Protein AF-A0A8K1LRB0-F1 (afdb_monomer)

Secondary structure (DSSP, 8-state):
--------------EESS--BSSS--EESS--BSSS--BSSS--BSSS--BSSS--BSSS--BSSS--BSSS--BSSS--BSSS--BSSS--BSSS--BSSS--BSSS--BSSS--BSSS--BSSS--BSSS--B-S-----TTSPPPP---------------------------

Organism: NCBI:txid364589

Solvent-accessible surface area (backbone atoms only — not comparable to full-atom values): 9036 Å² total; per-residue (Å²): 136,81,83,83,75,80,71,81,68,86,62,73,42,75,34,92,32,73,42,68,30,92,28,37,24,33,17,57,17,40,26,36,19,58,16,40,29,38,19,59,17,43,28,38,22,60,17,42,28,38,21,61,16,43,28,37,21,60,17,44,28,36,23,60,17,44,28,38,22,60,18,44,28,36,23,60,18,44,27,40,22,59,18,44,28,37,23,59,18,44,29,38,24,60,19,45,27,38,24,60,18,45,27,38,24,60,18,43,29,39,24,61,20,44,28,39,2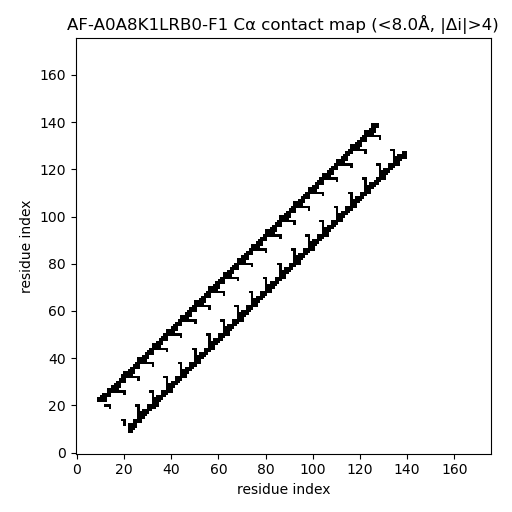5,63,19,45,28,40,27,63,18,46,39,56,64,75,44,66,61,56,69,74,39,73,61,76,78,72,90,74,77,73,76,76,77,78,76,78,80,83,73,90,76,84,86,82,86,88,86,90,87,84,90,78,89,86,85,88,89,85,82,137

Mean predicted aligned error: 12.84 Å

Structure (mmCIF, N/CA/C/O backbone):
data_AF-A0A8K1LRB0-F1
#
_entry.id   AF-A0A8K1LRB0-F1
#
loop_
_atom_site.group_PDB
_atom_site.id
_atom_site.type_symbol
_atom_site.label_atom_id
_atom_site.label_alt_id
_atom_site.label_comp_id
_atom_site.label_asym_id
_atom_site.label_entity_id
_atom_site.label_seq_id
_atom_site.pdbx_PDB_ins_code
_atom_site.Cartn_x
_atom_site.Cartn_y
_atom_site.Cartn_z
_atom_site.occupancy
_atom_site.B_iso_or_equiv
_atom_site.auth_seq_id
_atom_site.auth_comp_id
_atom_site.auth_asym_id
_atom_site.auth_atom_id
_atom_site.pdbx_PDB_model_num
ATOM 1 N N . MET A 1 1 ? 37.821 28.186 -16.000 1.00 42.53 1 MET A N 1
ATOM 2 C CA . MET A 1 1 ? 37.490 26.788 -15.677 1.00 42.53 1 MET A CA 1
ATOM 3 C C . MET A 1 1 ? 36.055 26.850 -15.219 1.00 42.53 1 MET A C 1
ATOM 5 O O . MET A 1 1 ? 35.807 27.172 -14.068 1.00 42.53 1 MET A O 1
ATOM 9 N N . GLU A 1 2 ? 35.145 26.802 -16.185 1.00 44.47 2 GLU A N 1
ATOM 10 C CA . GLU A 1 2 ? 33.706 26.868 -15.937 1.00 44.47 2 GLU A CA 1
ATOM 11 C C . GLU A 1 2 ? 33.245 25.469 -15.523 1.00 44.47 2 GLU A C 1
ATOM 13 O O . GLU A 1 2 ? 33.738 24.476 -16.060 1.00 44.47 2 GLU A O 1
ATOM 18 N N . GLY A 1 3 ? 32.417 25.417 -14.482 1.00 49.81 3 GLY A N 1
ATOM 19 C CA . GLY A 1 3 ? 32.004 24.192 -13.816 1.00 49.81 3 GLY A CA 1
ATOM 20 C C . GLY A 1 3 ? 31.125 23.312 -14.695 1.00 49.81 3 GLY A C 1
ATOM 21 O O . GLY A 1 3 ? 30.177 23.789 -15.309 1.00 49.81 3 GLY A O 1
ATOM 22 N N . GLY A 1 4 ? 31.430 22.018 -14.706 1.00 45.97 4 GLY A N 1
ATOM 23 C CA . GLY A 1 4 ? 30.452 20.985 -15.018 1.00 45.97 4 GLY A CA 1
ATOM 24 C C . GLY A 1 4 ? 29.817 20.553 -13.707 1.00 45.97 4 GLY A C 1
ATOM 25 O O . GLY A 1 4 ? 30.380 19.712 -13.014 1.00 45.97 4 GLY A O 1
ATOM 26 N N . GLY A 1 5 ? 28.712 21.195 -13.330 1.00 46.44 5 GLY A N 1
ATOM 27 C CA . GLY A 1 5 ? 27.783 20.595 -12.384 1.00 46.44 5 GLY A CA 1
ATOM 28 C C . GLY A 1 5 ? 27.092 19.466 -13.125 1.00 46.44 5 GLY A C 1
ATOM 29 O O . GLY A 1 5 ? 26.354 19.733 -14.072 1.00 46.44 5 GLY A O 1
ATOM 30 N N . TRP A 1 6 ? 27.386 18.226 -12.753 1.00 55.28 6 TRP A N 1
ATOM 31 C CA . TRP A 1 6 ? 26.497 17.121 -13.066 1.00 55.28 6 TRP A CA 1
ATOM 32 C C . TRP A 1 6 ? 25.213 17.427 -12.302 1.00 55.28 6 TRP A C 1
ATOM 34 O O . TRP A 1 6 ? 25.188 17.357 -11.078 1.00 55.28 6 TRP A O 1
ATOM 44 N N . ARG A 1 7 ? 24.202 17.932 -13.008 1.00 56.19 7 ARG A N 1
ATOM 45 C CA . ARG A 1 7 ? 22.834 17.758 -12.544 1.00 56.19 7 ARG A CA 1
ATOM 46 C C . ARG A 1 7 ? 22.602 16.265 -12.738 1.00 56.19 7 ARG A C 1
ATOM 48 O O . ARG A 1 7 ? 22.632 15.832 -13.889 1.00 56.19 7 ARG A O 1
ATOM 55 N N . GLY A 1 8 ? 22.544 15.503 -11.645 1.00 51.78 8 GLY A N 1
ATOM 56 C CA . GLY A 1 8 ? 21.700 14.313 -11.648 1.00 51.78 8 GLY A CA 1
ATOM 57 C C . GLY A 1 8 ? 20.333 14.843 -12.045 1.00 51.78 8 GLY A C 1
ATOM 58 O O . GLY A 1 8 ? 19.822 15.750 -11.394 1.00 51.78 8 GLY A O 1
ATOM 59 N N . GLY A 1 9 ? 19.955 14.566 -13.286 1.00 53.06 9 GLY A N 1
ATOM 60 C CA . GLY A 1 9 ? 18.546 14.525 -13.594 1.00 53.06 9 GLY A CA 1
ATOM 61 C C . GLY A 1 9 ? 18.198 13.111 -13.217 1.00 53.06 9 GLY A C 1
ATOM 62 O O . GLY A 1 9 ? 18.826 12.199 -13.762 1.00 53.06 9 GLY A O 1
ATOM 63 N N . ASP A 1 10 ? 17.341 12.999 -12.228 1.00 65.31 10 ASP A N 1
ATOM 64 C CA . ASP A 1 10 ? 16.530 11.828 -11.951 1.00 65.31 10 ASP A CA 1
ATOM 65 C C . ASP A 1 10 ? 15.960 11.423 -13.323 1.00 65.31 10 ASP A C 1
ATOM 67 O O . ASP A 1 10 ? 15.509 12.273 -14.110 1.00 65.31 10 ASP A O 1
ATOM 71 N N . VAL A 1 11 ? 16.319 10.216 -13.755 1.00 71.19 11 VAL A N 1
ATOM 72 C CA . VAL A 1 11 ? 15.869 9.684 -15.037 1.00 71.19 11 VAL A CA 1
ATOM 73 C C . VAL A 1 11 ? 14.779 8.722 -14.657 1.00 71.19 11 VAL A C 1
ATOM 75 O O . VAL A 1 11 ? 15.124 7.636 -14.226 1.00 71.19 11 VAL A O 1
ATOM 78 N N . ASP A 1 12 ? 13.537 9.133 -14.860 1.00 82.75 12 ASP A N 1
ATOM 79 C CA . ASP A 1 12 ? 12.388 8.247 -14.730 1.00 82.75 12 ASP A CA 1
ATOM 80 C C . ASP A 1 12 ? 12.574 7.077 -15.722 1.00 82.75 12 ASP A C 1
ATOM 82 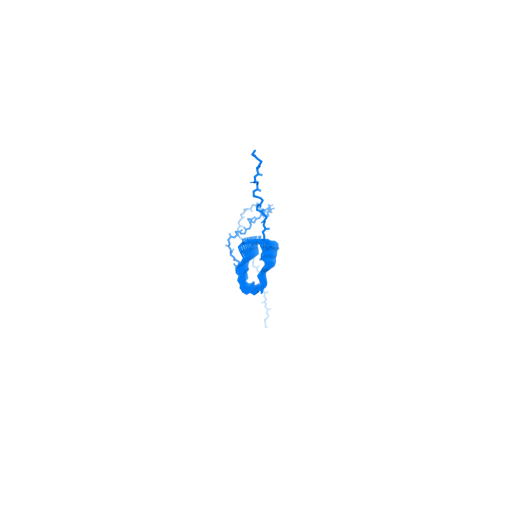O O . ASP A 1 12 ? 12.820 7.313 -16.925 1.00 82.75 12 ASP A O 1
ATOM 86 N N . VAL A 1 13 ? 12.587 5.836 -15.226 1.00 88.25 13 VAL A N 1
ATOM 87 C CA . VAL A 1 13 ? 12.757 4.624 -16.044 1.00 88.25 13 VAL A CA 1
ATOM 88 C C . VAL A 1 13 ? 11.557 3.700 -15.891 1.00 88.25 13 VAL A C 1
ATOM 90 O O . VAL A 1 13 ? 11.494 2.946 -14.940 1.00 88.25 13 VAL A O 1
ATOM 93 N N . ASP A 1 14 ? 10.712 3.664 -16.919 1.00 92.81 14 ASP A N 1
ATOM 94 C CA . ASP A 1 14 ? 9.577 2.733 -16.944 1.00 92.81 14 ASP A CA 1
ATOM 95 C C . ASP A 1 14 ? 9.971 1.382 -17.582 1.00 92.81 14 ASP A C 1
ATOM 97 O O . ASP A 1 14 ? 10.640 1.340 -18.638 1.00 92.81 14 ASP A O 1
ATOM 101 N N . VAL A 1 15 ? 9.528 0.271 -16.987 1.00 94.31 15 VAL A N 1
ATOM 102 C CA . VAL A 1 15 ? 9.748 -1.102 -17.470 1.00 94.31 15 VAL A CA 1
ATOM 103 C C . VAL A 1 15 ? 8.419 -1.753 -17.866 1.00 94.31 15 VAL A C 1
ATOM 105 O O . VAL A 1 15 ? 7.552 -1.996 -17.047 1.00 94.31 15 VAL A O 1
ATOM 108 N N . ASP A 1 16 ? 8.272 -2.106 -19.152 1.00 96.19 16 ASP A N 1
ATOM 109 C CA . ASP A 1 16 ? 7.142 -2.929 -19.613 1.00 96.19 16 ASP A CA 1
ATOM 110 C C . ASP A 1 16 ? 7.391 -4.431 -19.295 1.00 96.19 16 ASP A C 1
ATOM 112 O O . ASP A 1 16 ? 8.184 -5.085 -20.000 1.00 96.19 16 ASP A O 1
ATOM 116 N N . GLY A 1 17 ? 6.651 -5.008 -18.340 1.00 91.88 17 GLY A N 1
ATOM 117 C CA . GLY A 1 17 ? 6.770 -6.403 -17.874 1.00 91.88 17 GLY A CA 1
ATOM 118 C C . GLY A 1 17 ? 7.834 -6.602 -16.788 1.00 91.88 17 GLY A C 1
ATOM 119 O O . GLY A 1 17 ? 8.408 -5.635 -16.324 1.00 91.88 17 GLY A O 1
ATOM 120 N N . ASP A 1 18 ? 8.145 -7.856 -16.433 1.00 96.94 18 ASP A N 1
ATOM 121 C CA . ASP A 1 18 ? 8.951 -8.130 -15.233 1.00 96.94 18 ASP A CA 1
ATOM 122 C C . ASP A 1 18 ? 10.365 -7.494 -15.262 1.00 96.94 1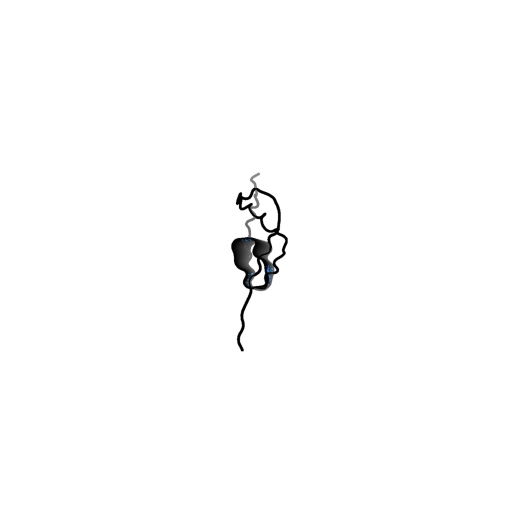8 ASP A C 1
ATOM 124 O O . ASP A 1 18 ? 11.151 -7.741 -16.202 1.00 96.94 18 ASP A O 1
ATOM 128 N N . GLY A 1 19 ? 10.728 -6.776 -14.194 1.00 94.81 19 GLY A N 1
ATOM 129 C CA . GLY A 1 19 ? 12.090 -6.321 -13.910 1.00 94.81 19 GLY A CA 1
ATOM 130 C C . GLY A 1 19 ? 12.212 -5.021 -13.109 1.00 94.81 19 GLY A C 1
ATOM 131 O O . GLY A 1 19 ? 11.341 -4.172 -13.155 1.00 94.81 19 GLY A O 1
ATOM 132 N N . ASP A 1 20 ? 13.370 -4.865 -12.470 1.00 97.25 20 ASP A N 1
ATOM 133 C CA . ASP A 1 20 ? 13.614 -3.828 -11.458 1.00 97.25 20 ASP A CA 1
ATOM 134 C C . ASP A 1 20 ? 14.074 -2.470 -12.039 1.00 97.25 20 ASP A C 1
ATOM 136 O O . ASP A 1 20 ? 14.768 -2.407 -13.075 1.00 97.25 20 ASP A O 1
ATOM 140 N N . VAL A 1 21 ? 13.772 -1.391 -11.311 1.00 95.50 21 VAL A N 1
ATOM 141 C CA . VAL A 1 21 ? 14.158 -0.002 -11.595 1.00 95.50 21 VAL A CA 1
ATOM 142 C C . VAL A 1 21 ? 15.096 0.537 -10.504 1.00 95.50 21 VAL A C 1
ATOM 144 O O . VAL A 1 21 ? 14.755 0.619 -9.336 1.00 95.50 21 VAL A O 1
ATOM 147 N N . ASP A 1 22 ? 16.308 0.961 -10.896 1.00 95.56 22 ASP A N 1
ATOM 148 C CA . ASP A 1 22 ? 17.237 1.671 -9.998 1.00 95.56 22 ASP A CA 1
ATOM 149 C C . ASP A 1 22 ? 16.915 3.195 -9.990 1.00 95.56 22 ASP A C 1
ATOM 151 O O . ASP A 1 22 ? 17.463 3.938 -10.826 1.00 95.56 22 ASP A O 1
ATOM 155 N N . GLY A 1 23 ? 16.103 3.676 -9.040 1.00 92.50 23 GLY A N 1
ATOM 156 C CA . GLY A 1 23 ? 15.657 5.078 -8.897 1.00 92.50 23 GLY A CA 1
ATOM 157 C C . GLY A 1 23 ? 14.187 5.285 -9.278 1.00 92.50 23 GLY A C 1
ATOM 158 O O . GLY A 1 23 ? 13.465 4.314 -9.401 1.00 92.50 23 GLY A O 1
ATOM 159 N N . ASP A 1 24 ? 13.760 6.534 -9.492 1.00 96.31 24 ASP A N 1
ATOM 160 C CA . ASP A 1 24 ? 12.351 6.827 -9.805 1.00 96.31 24 ASP A CA 1
ATOM 161 C C . ASP A 1 24 ? 11.884 6.170 -11.132 1.00 96.31 24 ASP A C 1
ATOM 163 O O . ASP A 1 24 ? 12.603 6.223 -12.146 1.00 96.31 24 ASP A O 1
ATOM 167 N N . GLY A 1 25 ? 10.670 5.609 -11.165 1.00 95.69 25 GLY A N 1
ATOM 168 C CA . GLY A 1 25 ? 10.034 5.029 -12.359 1.00 95.69 25 GLY A CA 1
ATOM 169 C C . GLY A 1 25 ? 9.133 3.822 -12.077 1.00 95.69 25 GLY A C 1
ATOM 170 O O . GLY A 1 25 ? 9.196 3.255 -11.000 1.00 95.69 25 GLY A O 1
ATOM 171 N N . ASP A 1 26 ? 8.342 3.417 -13.076 1.00 97.94 26 ASP A N 1
ATOM 172 C CA . ASP A 1 26 ? 7.262 2.431 -12.889 1.00 97.94 26 ASP A CA 1
ATOM 173 C C . ASP A 1 26 ? 7.593 1.049 -13.498 1.00 97.94 26 ASP A C 1
ATOM 175 O O . ASP A 1 26 ? 8.310 0.948 -14.509 1.00 97.94 26 ASP A O 1
ATOM 179 N N . VAL A 1 27 ? 7.008 -0.023 -12.955 1.00 98.19 27 VAL A N 1
ATOM 180 C CA . VAL A 1 27 ? 7.101 -1.397 -13.481 1.00 98.19 27 VAL A CA 1
ATOM 181 C C . VAL A 1 27 ? 5.710 -1.936 -13.843 1.00 98.19 27 VAL A C 1
ATOM 183 O O . VAL A 1 27 ? 4.910 -2.268 -12.983 1.00 98.19 27 VAL A O 1
ATOM 186 N N . ASP A 1 28 ? 5.432 -2.133 -15.139 1.00 97.94 28 ASP A N 1
ATOM 187 C CA . ASP A 1 28 ? 4.179 -2.744 -15.622 1.00 97.94 28 ASP A CA 1
ATOM 188 C C . ASP A 1 28 ? 4.236 -4.303 -15.532 1.00 97.94 28 ASP A C 1
ATOM 190 O O . ASP A 1 28 ? 4.111 -5.006 -16.555 1.00 97.94 28 ASP A O 1
ATOM 194 N N . GLY A 1 29 ? 4.523 -4.866 -14.352 1.00 96.75 29 GLY A N 1
ATOM 195 C CA . GLY A 1 29 ? 4.666 -6.305 -14.063 1.00 96.75 29 GLY A CA 1
ATOM 196 C C . GLY A 1 29 ? 5.452 -6.578 -12.770 1.00 96.75 29 GLY A C 1
ATOM 197 O O . GLY A 1 29 ? 5.683 -5.658 -12.008 1.00 96.75 29 GLY A O 1
ATOM 198 N N . ASP A 1 30 ? 5.899 -7.820 -12.536 1.00 98.50 30 ASP A N 1
ATOM 199 C CA . ASP A 1 30 ? 6.626 -8.151 -11.292 1.00 98.50 30 ASP A CA 1
ATOM 200 C C . ASP A 1 30 ? 8.032 -7.497 -11.249 1.00 98.50 30 ASP A C 1
ATOM 202 O O . ASP A 1 30 ? 8.840 -7.706 -12.169 1.00 98.50 30 ASP A O 1
ATOM 206 N N . GLY A 1 31 ? 8.388 -6.792 -10.176 1.00 97.56 31 GLY A N 1
ATOM 207 C CA . GLY A 1 31 ? 9.718 -6.195 -9.993 1.00 97.56 31 GLY A CA 1
ATOM 208 C C . GLY A 1 31 ? 9.744 -5.038 -8.997 1.00 97.56 31 GLY A C 1
ATOM 209 O O . GLY A 1 31 ? 8.699 -4.520 -8.641 1.00 97.56 31 GLY A O 1
ATOM 210 N N . ASP A 1 32 ? 10.948 -4.629 -8.595 1.00 98.50 32 ASP A N 1
ATOM 211 C CA . ASP A 1 32 ? 11.135 -3.649 -7.513 1.00 98.50 32 ASP A CA 1
ATOM 212 C C . ASP A 1 32 ? 11.517 -2.251 -8.049 1.00 98.50 32 ASP A C 1
ATOM 214 O O . ASP A 1 32 ? 12.183 -2.139 -9.093 1.00 98.50 32 ASP A O 1
ATOM 218 N N . VAL A 1 33 ? 11.178 -1.192 -7.309 1.00 98.31 33 VAL A N 1
ATOM 219 C CA . VAL A 1 33 ? 11.564 0.205 -7.585 1.00 98.31 33 VAL A CA 1
ATOM 220 C C . VAL A 1 33 ? 12.419 0.760 -6.436 1.00 98.31 33 VAL A C 1
ATOM 222 O O . VAL A 1 33 ? 11.927 1.044 -5.353 1.00 98.31 33 VAL A O 1
ATOM 225 N N . ASP A 1 34 ? 13.716 0.999 -6.674 1.00 97.50 34 ASP A N 1
ATOM 226 C CA . ASP A 1 34 ? 14.640 1.610 -5.694 1.00 97.50 34 ASP A CA 1
ATOM 227 C C . ASP A 1 34 ? 14.476 3.166 -5.635 1.00 97.50 34 ASP A C 1
ATOM 229 O O . ASP A 1 34 ? 15.463 3.917 -5.767 1.00 97.50 34 ASP A O 1
ATOM 233 N N . GLY A 1 35 ? 13.246 3.683 -5.544 1.00 96.00 35 GLY A N 1
ATOM 234 C CA . GLY A 1 35 ? 12.890 5.112 -5.602 1.00 96.00 35 GLY A CA 1
ATOM 235 C C . GLY A 1 35 ? 11.374 5.347 -5.650 1.00 96.00 35 GLY A C 1
ATOM 236 O O . GLY A 1 35 ? 10.621 4.441 -5.337 1.00 96.00 35 GLY A O 1
ATOM 237 N N . ASP A 1 36 ? 10.933 6.547 -6.049 1.00 98.00 36 ASP A N 1
ATOM 238 C CA . ASP A 1 36 ? 9.491 6.839 -6.181 1.00 98.00 36 ASP A CA 1
ATOM 239 C C . ASP A 1 36 ? 8.931 6.214 -7.483 1.00 98.00 36 ASP A C 1
ATOM 241 O O . ASP A 1 36 ? 9.489 6.459 -8.564 1.00 98.00 36 ASP A O 1
ATOM 245 N N . GLY A 1 37 ? 7.817 5.484 -7.426 1.00 97.31 37 GLY A N 1
ATOM 246 C CA . GLY A 1 37 ? 7.172 4.886 -8.606 1.00 97.31 37 GLY A CA 1
ATOM 247 C C . GLY A 1 37 ? 6.262 3.702 -8.286 1.00 97.31 37 GLY A C 1
ATOM 248 O O . GLY A 1 37 ? 6.291 3.196 -7.174 1.00 97.31 37 GLY A O 1
ATOM 249 N N . ASP A 1 38 ? 5.478 3.266 -9.274 1.00 98.50 38 ASP A N 1
ATOM 250 C CA . ASP A 1 38 ? 4.428 2.254 -9.073 1.00 98.50 38 ASP A CA 1
ATOM 251 C C . ASP A 1 38 ? 4.825 0.870 -9.639 1.00 98.50 38 ASP A C 1
ATOM 253 O O . ASP A 1 38 ? 5.560 0.776 -10.634 1.00 98.50 38 ASP A O 1
ATOM 257 N N . VAL A 1 39 ? 4.286 -0.211 -9.063 1.00 98.62 39 VAL A N 1
ATOM 258 C CA . VAL A 1 39 ? 4.452 -1.600 -9.535 1.00 98.62 39 VAL A CA 1
ATOM 259 C C . VAL A 1 39 ? 3.087 -2.231 -9.857 1.00 98.62 39 VAL A C 1
ATOM 261 O O . VAL A 1 39 ? 2.329 -2.594 -8.967 1.00 98.62 39 VAL A O 1
ATOM 264 N N . ASP A 1 40 ? 2.781 -2.462 -11.142 1.00 98.50 40 ASP A N 1
ATOM 265 C CA . ASP A 1 40 ? 1.553 -3.154 -11.592 1.00 98.50 40 ASP A CA 1
ATOM 266 C C . ASP A 1 40 ? 1.688 -4.708 -11.490 1.00 98.50 40 ASP A C 1
ATOM 268 O O . ASP A 1 40 ? 1.448 -5.447 -12.466 1.00 98.50 40 ASP A O 1
ATOM 272 N N . GLY A 1 41 ? 2.144 -5.234 -10.350 1.00 97.94 41 GLY A N 1
ATOM 273 C CA . GLY A 1 41 ? 2.446 -6.654 -10.119 1.00 97.94 41 GLY A CA 1
ATOM 274 C C . GLY A 1 41 ? 3.017 -6.928 -8.723 1.00 97.94 41 GLY A C 1
ATOM 275 O O . GLY A 1 41 ? 2.908 -6.083 -7.851 1.00 97.94 41 GLY A O 1
ATOM 276 N N . ASP A 1 42 ? 3.628 -8.102 -8.512 1.00 98.69 42 ASP A N 1
ATOM 277 C CA . ASP A 1 42 ? 4.303 -8.396 -7.233 1.00 98.69 42 ASP A CA 1
ATOM 278 C C . ASP A 1 42 ? 5.681 -7.691 -7.193 1.00 98.69 42 ASP A C 1
ATOM 280 O O . ASP A 1 42 ? 6.487 -7.890 -8.117 1.00 98.69 42 ASP A O 1
ATOM 284 N N . GLY A 1 43 ? 5.999 -6.950 -6.130 1.00 98.19 43 GLY A N 1
ATOM 285 C CA . GLY A 1 43 ? 7.292 -6.266 -5.966 1.00 98.19 43 GLY A CA 1
ATOM 286 C C . GLY A 1 43 ? 7.272 -5.122 -4.953 1.00 98.19 43 GLY A C 1
ATOM 287 O O . GLY A 1 43 ? 6.203 -4.701 -4.535 1.00 98.19 43 GLY A O 1
ATOM 288 N N . ASP A 1 44 ? 8.455 -4.631 -4.579 1.00 98.75 44 ASP A N 1
ATOM 289 C CA . ASP A 1 44 ? 8.607 -3.632 -3.508 1.00 98.75 44 ASP A CA 1
ATOM 290 C C . ASP A 1 44 ? 8.937 -2.223 -4.058 1.00 98.75 44 ASP A C 1
ATOM 292 O O . ASP A 1 44 ? 9.593 -2.090 -5.103 1.0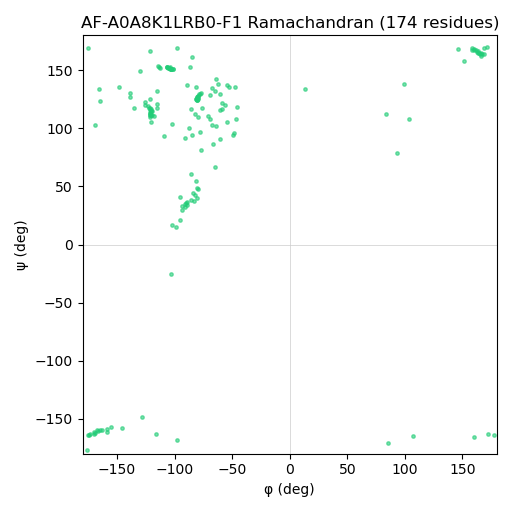0 98.75 44 ASP A O 1
ATOM 296 N N . VAL A 1 45 ? 8.562 -1.166 -3.327 1.00 98.69 45 VAL A N 1
ATOM 297 C CA . VAL A 1 45 ? 8.891 0.242 -3.633 1.00 98.69 45 VAL A C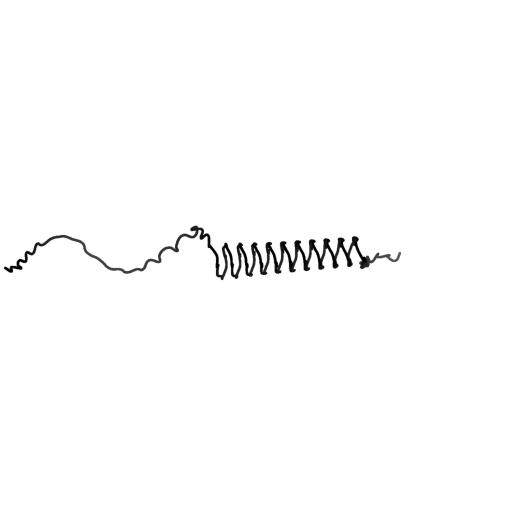A 1
ATOM 298 C C . VAL A 1 45 ? 9.679 0.877 -2.475 1.00 98.69 45 VAL A C 1
ATOM 300 O O . VAL A 1 45 ? 9.138 1.150 -1.410 1.00 98.69 45 VAL A O 1
ATOM 303 N N . ASP A 1 46 ? 10.966 1.192 -2.682 1.00 98.50 46 ASP A N 1
ATOM 304 C CA . ASP A 1 46 ? 11.842 1.862 -1.694 1.00 98.50 46 ASP A CA 1
ATOM 305 C C . ASP A 1 46 ? 11.624 3.412 -1.660 1.00 98.50 46 ASP A C 1
ATOM 307 O O . ASP A 1 46 ? 12.587 4.203 -1.612 1.00 98.50 46 ASP A O 1
ATOM 311 N N . GLY A 1 47 ? 10.377 3.882 -1.764 1.00 97.75 47 GLY A N 1
ATOM 312 C CA . GLY A 1 47 ? 9.997 5.293 -1.928 1.00 97.75 47 GLY A CA 1
ATOM 313 C C . GLY A 1 47 ? 8.481 5.516 -1.900 1.00 97.75 47 GLY A C 1
ATOM 314 O O . GLY A 1 47 ? 7.751 4.645 -1.449 1.00 97.75 47 GLY A O 1
ATOM 315 N N . ASP A 1 48 ? 8.009 6.681 -2.361 1.00 98.62 48 ASP A N 1
ATOM 316 C CA . ASP A 1 48 ? 6.559 6.925 -2.483 1.00 98.62 48 ASP A CA 1
ATOM 317 C C . ASP A 1 48 ? 6.023 6.233 -3.759 1.00 98.62 48 ASP A C 1
ATOM 319 O O . ASP A 1 48 ? 6.567 6.473 -4.848 1.00 98.62 48 ASP A O 1
ATOM 323 N N . GLY A 1 49 ? 4.944 5.451 -3.667 1.00 98.12 49 GLY A N 1
ATOM 324 C CA . GLY A 1 49 ? 4.335 4.761 -4.815 1.00 98.12 49 GLY A CA 1
ATOM 325 C C . GLY A 1 49 ? 3.449 3.573 -4.438 1.00 98.12 49 GLY A C 1
ATOM 326 O O . GLY A 1 49 ? 3.475 3.135 -3.296 1.00 98.12 49 GLY A O 1
ATOM 327 N N . ASP A 1 50 ? 2.676 3.068 -5.400 1.00 98.75 50 ASP A N 1
ATOM 328 C CA . ASP A 1 50 ? 1.667 2.023 -5.161 1.00 98.75 50 ASP A CA 1
ATOM 329 C C . ASP A 1 50 ? 2.107 0.641 -5.703 1.00 98.75 50 ASP A C 1
ATOM 331 O O . ASP A 1 50 ? 2.837 0.552 -6.700 1.00 98.75 50 ASP A O 1
ATOM 335 N N . VAL A 1 51 ? 1.610 -0.449 -5.103 1.00 98.81 51 VAL A N 1
ATOM 336 C CA . VAL A 1 51 ? 1.826 -1.842 -5.553 1.00 98.81 51 VAL A CA 1
ATOM 337 C C . VAL A 1 51 ? 0.484 -2.536 -5.844 1.00 98.81 51 VAL A C 1
ATOM 339 O O . VAL A 1 51 ? -0.267 -2.872 -4.935 1.00 98.81 51 VAL A O 1
ATOM 342 N N . ASP A 1 52 ? 0.188 -2.841 -7.116 1.00 98.69 52 ASP A N 1
ATOM 343 C CA . ASP A 1 52 ? -1.026 -3.575 -7.543 1.00 98.69 52 ASP A CA 1
ATOM 344 C C . ASP A 1 52 ? -0.869 -5.123 -7.404 1.00 98.69 52 ASP A C 1
ATOM 346 O O . ASP A 1 52 ? -1.232 -5.902 -8.308 1.00 98.69 52 ASP A O 1
ATOM 350 N N . GLY A 1 53 ? -0.280 -5.599 -6.305 1.00 98.19 53 GLY A N 1
ATOM 351 C CA . GLY A 1 53 ? 0.081 -7.002 -6.060 1.00 98.19 53 GLY A CA 1
ATOM 352 C C . GLY A 1 53 ? 0.629 -7.244 -4.650 1.00 98.19 53 GLY A C 1
ATOM 353 O O . GLY A 1 53 ? 0.432 -6.417 -3.772 1.00 98.19 53 GLY A O 1
ATOM 354 N N . ASP A 1 54 ? 1.294 -8.385 -4.423 1.00 98.81 54 ASP A N 1
ATOM 355 C CA . ASP A 1 54 ? 1.958 -8.636 -3.131 1.00 98.81 54 ASP A CA 1
ATOM 356 C C . ASP A 1 54 ? 3.309 -7.882 -3.089 1.00 98.81 54 ASP A C 1
ATOM 358 O O . ASP A 1 54 ? 4.142 -8.095 -3.983 1.00 98.81 54 ASP A O 1
ATOM 362 N N . GLY A 1 55 ? 3.570 -7.082 -2.051 1.00 98.38 55 GLY A N 1
ATOM 363 C CA . GLY A 1 55 ? 4.828 -6.336 -1.893 1.00 98.38 55 GLY A CA 1
ATOM 364 C C . GLY A 1 55 ? 4.758 -5.178 -0.897 1.00 98.38 55 GLY A C 1
ATOM 365 O O . GLY A 1 55 ? 3.671 -4.799 -0.480 1.00 98.38 55 GLY A O 1
ATOM 366 N N . ASP A 1 56 ? 5.917 -4.639 -0.518 1.00 98.81 56 ASP A N 1
ATOM 367 C CA . ASP A 1 56 ? 6.030 -3.610 0.529 1.00 98.81 56 ASP A CA 1
ATOM 368 C C . ASP A 1 56 ? 6.309 -2.202 -0.055 1.00 98.81 56 ASP A C 1
ATOM 370 O O . ASP A 1 56 ? 6.964 -2.068 -1.097 1.00 98.81 56 ASP A O 1
ATOM 374 N N . VAL A 1 57 ? 5.885 -1.142 0.647 1.00 98.81 57 VAL A N 1
ATOM 375 C CA . VAL A 1 57 ? 6.166 0.271 0.310 1.00 98.81 57 VAL A CA 1
ATOM 376 C C . VAL A 1 57 ? 6.903 0.971 1.465 1.00 98.81 57 VAL A C 1
ATOM 378 O O . VAL A 1 57 ? 6.332 1.235 2.518 1.00 98.81 57 VAL A O 1
ATOM 381 N N . ASP A 1 58 ? 8.170 1.358 1.264 1.00 98.69 58 ASP A N 1
ATOM 382 C CA . ASP A 1 58 ? 9.009 2.091 2.241 1.00 98.69 58 ASP A CA 1
ATOM 383 C C . ASP A 1 58 ? 8.760 3.633 2.213 1.00 98.69 58 ASP A C 1
ATOM 385 O O . ASP A 1 58 ? 9.692 4.451 2.333 1.00 98.69 58 ASP A O 1
ATOM 389 N N . GLY A 1 59 ? 7.510 4.061 2.017 1.00 98.19 59 GLY A N 1
ATOM 390 C CA . GLY A 1 59 ? 7.093 5.456 1.815 1.00 98.19 59 GLY A CA 1
ATOM 391 C C . GLY A 1 59 ? 5.573 5.642 1.867 1.00 98.19 59 GLY A C 1
ATOM 392 O O . GLY A 1 59 ? 4.874 4.784 2.389 1.00 98.19 59 GLY A O 1
ATOM 393 N N . ASP A 1 60 ? 5.062 6.774 1.365 1.00 98.75 60 ASP A N 1
ATOM 394 C CA . ASP A 1 60 ? 3.605 6.967 1.249 1.00 98.75 60 ASP A CA 1
ATOM 395 C C . ASP A 1 60 ? 3.088 6.222 -0.005 1.00 98.75 60 ASP A C 1
ATOM 397 O O . ASP A 1 60 ? 3.595 6.477 -1.105 1.00 98.75 60 ASP A O 1
ATOM 401 N N . GLY A 1 61 ? 2.060 5.377 0.125 1.00 98.38 61 GLY A N 1
ATOM 402 C CA . GLY A 1 61 ? 1.480 4.622 -0.997 1.00 98.38 61 GLY A CA 1
ATOM 403 C C . GLY A 1 61 ? 0.623 3.426 -0.581 1.00 98.38 61 GLY A C 1
ATOM 404 O O . GLY A 1 61 ? 0.660 3.022 0.575 1.00 98.38 61 GLY A O 1
ATOM 405 N N . ASP A 1 62 ? -0.152 2.883 -1.520 1.00 98.81 62 ASP A N 1
ATOM 406 C CA . ASP A 1 62 ? -1.121 1.807 -1.258 1.00 98.81 62 ASP A CA 1
ATOM 407 C C . ASP A 1 62 ? -0.622 0.430 -1.765 1.00 98.81 62 ASP A C 1
ATOM 409 O O . ASP A 1 62 ? 0.109 0.346 -2.759 1.00 98.81 62 ASP A O 1
ATOM 413 N N . VAL A 1 63 ? -1.069 -0.664 -1.133 1.00 98.81 63 VAL A N 1
ATOM 414 C CA . VAL A 1 63 ? -0.799 -2.057 -1.554 1.00 98.81 63 VAL A CA 1
ATOM 415 C C . VAL A 1 63 ? -2.114 -2.810 -1.814 1.00 98.81 63 VAL A C 1
ATOM 417 O O . VAL A 1 63 ? -2.837 -3.162 -0.887 1.00 98.81 63 VAL A O 1
ATOM 420 N N . ASP A 1 64 ? -2.415 -3.148 -3.074 1.00 98.69 64 ASP A N 1
ATOM 421 C CA . ASP A 1 64 ? -3.596 -3.940 -3.490 1.00 98.69 64 ASP A CA 1
ATOM 422 C C . ASP A 1 64 ? -3.344 -5.477 -3.373 1.00 98.69 64 ASP A C 1
ATOM 424 O O . ASP A 1 64 ? -3.676 -6.272 -4.272 1.00 98.69 64 ASP A O 1
ATOM 428 N N . GLY A 1 65 ? -2.742 -5.923 -2.267 1.00 98.25 65 GLY A N 1
ATOM 429 C CA . GLY A 1 65 ? -2.324 -7.307 -2.008 1.00 98.25 65 GLY A CA 1
ATOM 430 C C . GLY A 1 65 ? -1.809 -7.521 -0.580 1.00 98.25 65 GLY A C 1
ATOM 431 O O . GLY A 1 65 ? -2.093 -6.716 0.297 1.00 98.25 65 GLY A O 1
ATOM 432 N N . ASP A 1 66 ? -1.093 -8.625 -0.330 1.00 98.81 66 ASP A N 1
ATOM 433 C CA . ASP A 1 66 ? -0.437 -8.830 0.974 1.00 98.81 66 ASP A CA 1
ATOM 434 C C . ASP A 1 66 ? 0.892 -8.037 1.011 1.00 98.81 66 ASP A C 1
ATOM 436 O O . ASP A 1 66 ? 1.743 -8.257 0.139 1.00 98.81 66 ASP A O 1
ATOM 440 N N . GLY A 1 67 ? 1.115 -7.194 2.025 1.00 98.44 67 GLY A N 1
ATOM 441 C CA . GLY A 1 67 ? 2.341 -6.392 2.165 1.00 98.44 67 GLY A CA 1
ATOM 442 C C . GLY A 1 67 ? 2.227 -5.225 3.148 1.00 98.44 67 GLY A C 1
ATOM 443 O O . GLY A 1 67 ? 1.125 -4.885 3.563 1.00 98.44 67 GLY A O 1
ATOM 444 N N . ASP A 1 68 ? 3.361 -4.639 3.532 1.00 98.81 68 ASP A N 1
ATOM 445 C CA . ASP A 1 68 ? 3.429 -3.583 4.555 1.00 98.81 68 ASP A CA 1
ATOM 446 C C . ASP A 1 68 ? 3.648 -2.179 3.938 1.00 98.81 68 ASP A C 1
ATOM 448 O O . ASP A 1 68 ? 4.298 -2.040 2.895 1.00 98.81 68 ASP A O 1
ATOM 452 N N . VAL A 1 69 ? 3.174 -1.121 4.611 1.00 98.81 69 VAL A N 1
ATOM 453 C CA . VAL A 1 69 ? 3.404 0.293 4.238 1.00 98.81 69 VAL A CA 1
ATOM 454 C C . VAL A 1 69 ? 4.098 1.048 5.381 1.00 98.81 69 VAL A C 1
ATOM 456 O O . VAL A 1 69 ? 3.508 1.313 6.424 1.00 98.81 69 VAL A O 1
ATOM 459 N N . ASP A 1 70 ? 5.345 1.478 5.177 1.00 98.69 70 ASP A N 1
ATOM 460 C CA . ASP A 1 70 ? 6.175 2.242 6.134 1.00 98.69 70 ASP A CA 1
ATOM 461 C C . ASP A 1 70 ? 5.917 3.781 6.041 1.00 98.69 70 ASP A C 1
ATOM 463 O O . ASP A 1 70 ? 6.834 4.615 6.150 1.00 98.69 70 ASP A O 1
ATOM 467 N N . GLY A 1 71 ? 4.658 4.183 5.830 1.00 98.25 71 GLY A N 1
ATOM 468 C CA . GLY A 1 71 ? 4.203 5.562 5.592 1.00 98.25 71 GLY A CA 1
ATOM 469 C C . GLY A 1 71 ? 2.678 5.715 5.658 1.00 98.25 71 GLY A C 1
ATOM 470 O O . GLY A 1 71 ? 2.004 4.873 6.239 1.00 98.25 71 GLY A O 1
ATOM 471 N N . ASP A 1 72 ? 2.130 6.813 5.117 1.00 98.75 72 ASP A N 1
ATOM 472 C CA . ASP A 1 72 ? 0.667 6.962 5.003 1.00 98.75 72 ASP A CA 1
ATOM 473 C C . ASP A 1 72 ? 0.168 6.176 3.766 1.00 98.75 72 ASP A C 1
ATOM 475 O O . ASP A 1 72 ? 0.647 6.441 2.657 1.00 98.75 72 ASP A O 1
ATOM 479 N N . GLY A 1 73 ? -0.819 5.288 3.921 1.00 98.38 73 GLY A N 1
ATOM 480 C CA . GLY A 1 73 ? -1.373 4.483 2.820 1.00 98.38 73 GLY A CA 1
ATOM 481 C C . GLY A 1 73 ? -2.193 3.273 3.272 1.00 98.38 73 GLY A C 1
ATOM 482 O O . GLY A 1 73 ? -2.140 2.901 4.439 1.00 98.38 73 GLY A O 1
ATOM 483 N N . ASP A 1 74 ? -2.967 2.688 2.358 1.00 98.81 74 ASP A N 1
ATOM 484 C CA . ASP A 1 74 ? -3.894 1.586 2.653 1.00 98.81 74 ASP A CA 1
ATOM 485 C C . ASP A 1 74 ? -3.335 0.216 2.193 1.00 98.81 74 ASP A C 1
ATOM 487 O O . ASP A 1 74 ? -2.612 0.129 1.195 1.00 98.81 74 ASP A O 1
ATOM 491 N N . VAL A 1 75 ? -3.719 -0.873 2.873 1.00 98.81 75 VAL A N 1
ATOM 492 C CA . VAL A 1 75 ? -3.396 -2.264 2.486 1.00 98.81 75 VAL A CA 1
ATOM 493 C C . VAL A 1 75 ? -4.679 -3.069 2.246 1.00 98.81 75 VAL A C 1
ATOM 495 O O . VAL A 1 75 ? -5.435 -3.366 3.166 1.00 98.81 75 VAL A O 1
ATOM 498 N N . ASP A 1 76 ? -4.905 -3.500 1.006 1.00 98.69 76 ASP A N 1
ATOM 499 C CA . ASP A 1 76 ? -6.076 -4.264 0.534 1.00 98.69 76 ASP A CA 1
ATOM 500 C C . ASP A 1 76 ? -5.861 -5.806 0.673 1.00 98.69 76 ASP A C 1
ATOM 502 O O . ASP A 1 76 ? -6.287 -6.615 -0.171 1.00 98.69 76 ASP A O 1
ATOM 506 N N . GLY A 1 77 ? -5.189 -6.236 1.750 1.00 98.31 77 GLY A N 1
ATOM 507 C CA . GLY A 1 77 ? -4.770 -7.616 2.048 1.00 98.31 77 GLY A CA 1
ATOM 508 C C . GLY A 1 77 ? -4.241 -7.795 3.481 1.00 98.31 77 GLY A C 1
ATOM 509 O O . GLY A 1 77 ? -4.559 -6.994 4.352 1.00 98.31 77 GLY A O 1
ATOM 510 N N . ASP A 1 78 ? -3.489 -8.872 3.755 1.00 98.81 78 ASP A N 1
ATOM 511 C CA . ASP A 1 78 ? -2.826 -9.034 5.065 1.00 98.81 78 ASP A CA 1
ATOM 512 C C . ASP A 1 78 ? -1.529 -8.190 5.096 1.00 98.81 78 ASP A C 1
ATOM 514 O O . ASP A 1 78 ? -0.659 -8.403 4.245 1.00 98.81 78 ASP A O 1
ATOM 518 N N . GLY A 1 79 ? -1.353 -7.311 6.088 1.00 98.50 79 GLY A N 1
ATOM 519 C CA . GLY A 1 79 ? -0.164 -6.451 6.211 1.00 98.50 79 GLY A CA 1
ATOM 520 C C . GLY A 1 79 ? -0.324 -5.280 7.183 1.00 98.50 79 GLY A C 1
ATOM 521 O O . GLY A 1 79 ? -1.439 -4.976 7.595 1.00 98.50 79 GLY A O 1
ATOM 522 N N . ASP A 1 80 ? 0.786 -4.654 7.572 1.00 98.81 80 ASP A N 1
ATOM 523 C CA . ASP A 1 80 ? 0.817 -3.579 8.575 1.00 98.81 80 ASP A CA 1
ATOM 524 C C . ASP A 1 80 ? 0.981 -2.181 7.926 1.00 98.81 80 ASP A C 1
ATOM 526 O O . ASP A 1 80 ? 1.635 -2.038 6.890 1.00 98.81 80 ASP A O 1
ATOM 530 N N . VAL A 1 81 ? 0.447 -1.131 8.565 1.00 98.81 81 VAL A N 1
ATOM 531 C CA . VAL A 1 81 ? 0.627 0.282 8.163 1.00 98.81 81 VAL A CA 1
ATOM 532 C C . VAL A 1 81 ? 1.301 1.077 9.287 1.00 98.81 81 VAL A C 1
ATOM 534 O O . VAL A 1 81 ? 0.725 1.315 10.346 1.00 98.81 81 VAL A O 1
ATOM 537 N N . ASP A 1 82 ? 2.517 1.565 9.045 1.00 98.69 82 ASP A N 1
ATOM 538 C CA . ASP A 1 82 ? 3.365 2.330 9.976 1.00 98.69 82 ASP A CA 1
ATOM 539 C C . ASP A 1 82 ? 3.093 3.867 9.891 1.00 98.69 82 ASP A C 1
ATOM 541 O O . ASP A 1 82 ? 3.989 4.711 10.067 1.00 98.69 82 ASP A O 1
ATOM 545 N N . GLY A 1 83 ? 1.835 4.249 9.628 1.00 98.19 83 GLY A N 1
ATOM 546 C CA . GLY A 1 83 ? 1.344 5.619 9.403 1.00 98.19 83 GLY A CA 1
ATOM 547 C C . GLY A 1 83 ? -0.189 5.731 9.456 1.00 98.19 83 GLY A C 1
ATOM 548 O O . GLY A 1 83 ? -0.842 4.894 10.070 1.00 98.19 83 GLY A O 1
ATOM 549 N N . ASP A 1 84 ? -0.769 6.796 8.883 1.00 98.75 84 ASP A N 1
ATOM 550 C CA . ASP A 1 84 ? -2.237 6.905 8.770 1.00 98.75 84 ASP A CA 1
ATOM 551 C C . ASP A 1 84 ? -2.725 6.085 7.551 1.00 98.75 84 ASP A C 1
ATOM 553 O O . ASP A 1 84 ? -2.279 6.358 6.432 1.00 98.75 84 ASP A O 1
ATOM 557 N N . GLY A 1 85 ? -3.671 5.158 7.734 1.00 98.44 85 GLY A N 1
ATOM 558 C CA . GLY A 1 85 ? -4.203 4.311 6.653 1.00 98.44 85 GLY A CA 1
ATOM 559 C C . GLY A 1 85 ? -4.994 3.093 7.137 1.00 98.44 85 GLY A C 1
ATOM 560 O O . GLY A 1 85 ? -4.927 2.747 8.313 1.00 98.44 85 GLY A O 1
ATOM 561 N N . ASP A 1 86 ? -5.768 2.476 6.246 1.00 98.81 86 ASP A N 1
ATOM 562 C CA . ASP A 1 86 ? -6.661 1.353 6.563 1.00 98.81 86 ASP A CA 1
ATOM 563 C C . ASP A 1 86 ? -6.056 -0.008 6.136 1.00 98.81 86 ASP A C 1
ATOM 565 O O . ASP A 1 86 ? -5.324 -0.092 5.148 1.00 98.81 86 ASP A O 1
ATOM 569 N N . VAL A 1 87 ? -6.406 -1.096 6.838 1.00 98.81 87 VAL A N 1
ATOM 570 C CA . VAL A 1 87 ? -6.032 -2.483 6.483 1.00 98.81 87 VAL A CA 1
ATOM 571 C C . VAL A 1 87 ? -7.286 -3.336 6.256 1.00 98.81 87 VAL A C 1
ATOM 573 O O . VAL A 1 87 ? -8.039 -3.634 7.183 1.00 98.81 87 VAL A O 1
ATOM 576 N N . ASP A 1 88 ? -7.491 -3.807 5.026 1.00 98.69 88 ASP A N 1
ATOM 577 C CA . ASP A 1 88 ? -8.627 -4.628 4.568 1.00 98.69 88 ASP A CA 1
ATOM 578 C C . ASP A 1 88 ? -8.346 -6.157 4.718 1.00 98.69 88 ASP A C 1
ATOM 580 O O . ASP A 1 88 ? -8.774 -6.996 3.908 1.00 98.69 88 ASP A O 1
ATOM 584 N N . GLY A 1 89 ? -7.635 -6.542 5.786 1.00 98.25 89 GLY A N 1
ATOM 585 C CA . GLY A 1 89 ? -7.189 -7.906 6.113 1.00 98.25 89 GLY A CA 1
ATOM 586 C C . GLY A 1 89 ? -6.674 -8.047 7.553 1.00 98.25 89 GLY A C 1
ATOM 587 O O . GLY A 1 89 ? -7.045 -7.256 8.416 1.00 98.25 89 GLY A O 1
ATOM 588 N N . ASP A 1 90 ? -5.880 -9.087 7.848 1.00 98.75 90 ASP A N 1
ATOM 589 C CA . ASP A 1 90 ? -5.226 -9.205 9.166 1.00 98.75 90 ASP A CA 1
ATOM 590 C C . ASP A 1 90 ? -3.952 -8.325 9.191 1.00 98.75 90 ASP A C 1
ATOM 592 O O . ASP A 1 90 ? -3.062 -8.543 8.364 1.00 98.75 90 ASP A O 1
ATOM 596 N N . GLY A 1 91 ? -3.821 -7.407 10.155 1.00 98.44 91 GLY A N 1
ATOM 597 C CA . GLY A 1 91 ? -2.664 -6.503 10.263 1.00 98.44 91 GLY A CA 1
ATOM 598 C C . GLY A 1 91 ? -2.861 -5.323 11.219 1.00 98.44 91 GLY A C 1
ATOM 599 O O . GLY A 1 91 ? -3.982 -5.053 11.639 1.00 98.44 91 GLY A O 1
ATOM 600 N N . ASP A 1 92 ? -1.774 -4.654 11.600 1.00 98.81 92 ASP A N 1
ATOM 601 C CA . ASP A 1 92 ? -1.774 -3.562 12.584 1.00 98.81 92 ASP A CA 1
ATOM 602 C C . ASP A 1 92 ? -1.664 -2.171 11.909 1.00 98.81 92 ASP A C 1
ATOM 604 O O . ASP A 1 92 ? -1.035 -2.026 10.861 1.00 98.81 92 ASP A O 1
ATOM 608 N N . VAL A 1 93 ? -2.220 -1.126 12.540 1.00 98.75 93 VAL A N 1
ATOM 609 C CA . VAL A 1 93 ? -2.083 0.283 12.109 1.00 98.75 93 VAL A CA 1
ATOM 610 C C . VAL A 1 93 ? -1.441 1.125 13.219 1.00 98.75 93 VAL A C 1
ATOM 612 O O . VAL A 1 93 ? -2.022 1.341 14.283 1.00 98.75 93 VAL A O 1
ATOM 615 N N . ASP A 1 94 ? -0.254 1.673 12.958 1.00 98.62 94 ASP A N 1
ATOM 616 C CA . ASP A 1 94 ? 0.560 2.498 13.870 1.00 98.62 94 ASP A CA 1
ATOM 617 C C . ASP A 1 94 ? 0.253 4.022 13.723 1.00 98.62 94 ASP A C 1
ATOM 619 O O . ASP A 1 94 ? 1.110 4.897 13.927 1.00 98.62 94 ASP A O 1
ATOM 623 N N . GLY A 1 95 ? -1.004 4.357 13.402 1.00 98.06 95 GLY A N 1
ATOM 624 C CA . GLY A 1 95 ? -1.538 5.708 13.170 1.00 98.06 95 GLY A CA 1
ATOM 625 C C . GLY A 1 95 ? -3.072 5.771 13.239 1.00 98.06 95 GLY A C 1
ATOM 626 O O . GLY A 1 95 ? -3.693 4.933 13.889 1.00 98.06 95 GLY A O 1
ATOM 627 N N . ASP A 1 96 ? -3.693 6.800 12.646 1.00 98.69 96 ASP A N 1
ATOM 628 C CA . ASP A 1 96 ? -5.163 6.852 12.532 1.00 98.69 96 ASP A CA 1
ATOM 629 C C . ASP A 1 96 ? -5.620 5.984 11.335 1.00 98.69 96 ASP A C 1
ATOM 631 O O . ASP A 1 96 ? -5.185 6.243 10.211 1.00 98.69 96 ASP A O 1
ATOM 635 N N . GLY A 1 97 ? -6.530 5.027 11.547 1.00 98.38 97 GLY A N 1
ATOM 636 C CA . GLY A 1 97 ? -7.014 4.120 10.494 1.00 98.38 97 GLY A CA 1
ATOM 637 C C . GLY A 1 97 ? -7.785 2.903 11.013 1.00 98.38 97 GLY A C 1
ATOM 638 O O . GLY A 1 97 ? -7.724 2.596 12.202 1.00 98.38 97 GLY A O 1
ATOM 639 N N . ASP A 1 98 ? -8.544 2.244 10.140 1.00 98.75 98 ASP A N 1
ATOM 640 C CA . ASP A 1 98 ? -9.409 1.106 10.475 1.00 98.75 98 ASP A CA 1
ATOM 641 C C . ASP A 1 98 ? -8.765 -0.244 10.076 1.00 98.75 98 ASP A C 1
ATOM 643 O O . ASP A 1 98 ? -8.022 -0.325 9.098 1.00 98.75 98 ASP A O 1
ATOM 647 N N . VAL A 1 99 ? -9.091 -1.328 10.794 1.00 98.75 99 VAL A N 1
ATOM 648 C CA . VAL A 1 99 ? -8.679 -2.708 10.455 1.00 98.75 99 VAL A CA 1
ATOM 649 C C . VAL A 1 99 ? -9.906 -3.606 10.257 1.00 98.75 99 VAL A C 1
ATOM 651 O O . VAL A 1 99 ? -10.644 -3.901 11.199 1.00 98.75 99 VAL A O 1
ATOM 654 N N . ASP A 1 100 ? -10.096 -4.117 9.041 1.00 98.56 100 ASP A N 1
ATOM 655 C CA . ASP A 1 100 ? -11.199 -4.996 8.615 1.00 98.56 100 ASP A CA 1
ATOM 656 C C . ASP A 1 100 ? -10.851 -6.508 8.779 1.00 98.56 100 ASP A C 1
ATOM 658 O O . ASP A 1 100 ? -11.291 -7.382 8.015 1.00 98.56 100 ASP A O 1
ATOM 662 N N . GLY A 1 101 ? -10.091 -6.845 9.828 1.00 97.81 101 GLY A N 1
ATOM 663 C CA . GLY A 1 101 ? -9.617 -8.192 10.184 1.00 97.81 101 GLY A CA 1
ATOM 664 C C . GLY A 1 101 ? -9.095 -8.287 11.625 1.00 97.81 101 GLY A C 1
ATOM 665 O O . GLY A 1 101 ? -9.496 -7.498 12.480 1.00 97.81 101 GLY A O 1
ATOM 666 N N . ASP A 1 102 ? -8.270 -9.296 11.937 1.00 98.50 102 ASP A N 1
ATOM 667 C CA . ASP A 1 102 ? -7.613 -9.379 13.253 1.00 98.50 102 ASP A CA 1
ATOM 668 C C . ASP A 1 102 ? -6.371 -8.457 13.271 1.00 98.50 102 ASP A C 1
ATOM 670 O O . ASP A 1 102 ? -5.470 -8.652 12.456 1.00 98.50 102 ASP A O 1
ATOM 674 N N . GLY A 1 103 ? -6.280 -7.521 14.223 1.00 98.19 103 GLY A N 1
ATOM 675 C CA . GLY A 1 103 ? -5.180 -6.548 14.295 1.00 98.19 103 GLY A CA 1
ATOM 676 C C . GLY A 1 103 ? -5.405 -5.400 15.282 1.00 98.19 103 GLY A C 1
ATOM 677 O O . GLY A 1 103 ? -6.523 -5.199 15.751 1.00 98.19 103 GLY A O 1
ATOM 678 N N . ASP A 1 104 ? -4.345 -4.679 15.640 1.00 98.56 104 ASP A N 1
ATOM 679 C CA . ASP A 1 104 ? -4.372 -3.574 16.606 1.00 98.56 104 ASP A CA 1
ATOM 680 C C . ASP A 1 104 ? -4.301 -2.194 15.905 1.00 98.56 104 ASP A C 1
ATOM 682 O O . ASP A 1 104 ? -3.674 -2.049 14.859 1.00 98.56 104 ASP A O 1
ATOM 686 N N . VAL A 1 105 ? -4.893 -1.155 16.512 1.00 98.56 105 VAL A N 1
ATOM 687 C CA . VAL A 1 105 ? -4.791 0.250 16.055 1.00 98.56 105 VAL A CA 1
ATOM 688 C C . VAL A 1 105 ? -4.186 1.128 17.158 1.00 98.56 105 VAL A C 1
ATOM 690 O O . VAL A 1 105 ? -4.780 1.327 18.223 1.00 98.56 105 VAL A O 1
ATOM 693 N N . ASP A 1 106 ? -3.021 1.720 16.897 1.00 98.38 106 ASP A N 1
ATOM 694 C CA . ASP A 1 106 ? -2.270 2.611 17.800 1.00 98.38 106 ASP A CA 1
ATOM 695 C C . ASP A 1 106 ? -2.603 4.117 17.560 1.00 98.38 106 ASP A C 1
ATOM 697 O O . ASP A 1 106 ? -1.783 5.021 17.779 1.00 98.38 106 ASP A O 1
ATOM 701 N N . GLY A 1 107 ? -3.851 4.407 17.171 1.00 97.06 107 GLY A N 1
ATOM 702 C CA . GLY A 1 107 ? -4.424 5.742 16.931 1.00 97.06 107 GLY A CA 1
ATOM 703 C C . GLY A 1 107 ? -5.960 5.761 16.996 1.00 97.06 107 GLY A C 1
ATOM 704 O O . GLY A 1 107 ? -6.562 4.922 17.665 1.00 97.06 107 GLY A O 1
ATOM 705 N N . ASP A 1 108 ? -6.608 6.763 16.385 1.00 98.31 108 ASP A N 1
ATOM 706 C CA . ASP A 1 108 ? -8.078 6.785 16.272 1.00 98.31 108 ASP A CA 1
ATOM 707 C C . ASP A 1 108 ? -8.523 5.872 15.105 1.00 98.31 108 ASP A C 1
ATOM 709 O O . ASP A 1 108 ? -8.109 6.109 13.971 1.00 98.31 108 ASP A O 1
ATOM 713 N N . GLY A 1 109 ? -9.405 4.896 15.354 1.00 97.75 109 GLY A N 1
ATOM 714 C CA . GLY A 1 109 ? -9.860 3.934 14.337 1.00 97.75 109 GLY A CA 1
ATOM 715 C C . GLY A 1 109 ? -10.625 2.730 14.895 1.00 97.75 109 GLY A C 1
ATOM 716 O O . GLY A 1 109 ? -10.608 2.490 16.102 1.00 97.75 109 GLY A O 1
ATOM 717 N N . ASP A 1 110 ? -11.336 2.005 14.037 1.00 98.38 110 ASP A N 1
ATOM 718 C CA . ASP A 1 110 ? -12.163 0.847 14.394 1.00 98.38 110 ASP A CA 1
ATOM 719 C C . ASP A 1 110 ? -11.466 -0.487 14.026 1.00 98.38 110 ASP A C 1
ATOM 721 O O . ASP A 1 110 ? -10.703 -0.559 13.067 1.00 98.38 110 ASP A O 1
ATOM 725 N N . VAL A 1 111 ? -11.758 -1.568 14.764 1.00 98.31 111 VAL A N 1
ATOM 726 C CA . VAL A 1 111 ? -11.293 -2.937 14.447 1.00 98.31 111 VAL A CA 1
ATOM 727 C C . VAL A 1 111 ? -12.488 -3.882 14.287 1.00 98.31 111 VAL A C 1
ATOM 729 O O . VAL A 1 111 ? -13.212 -4.163 15.249 1.00 98.31 111 VAL A O 1
ATOM 732 N N . ASP A 1 112 ? -12.663 -4.444 13.092 1.00 98.00 112 ASP A N 1
ATOM 733 C CA . ASP A 1 112 ? -13.739 -5.372 12.704 1.00 98.00 112 ASP A CA 1
ATOM 734 C C . ASP A 1 112 ? -13.337 -6.869 12.872 1.00 98.00 112 ASP A C 1
ATOM 736 O O . ASP A 1 112 ? -13.869 -7.776 12.215 1.00 98.00 112 ASP A O 1
ATOM 740 N N . GLY A 1 113 ? -12.449 -7.157 13.831 1.00 96.06 113 GLY A N 1
ATOM 741 C CA . GLY A 1 113 ? -11.977 -8.491 14.237 1.00 96.06 113 GLY A CA 1
ATOM 742 C C . GLY A 1 113 ? -11.468 -8.545 15.686 1.00 96.06 113 GLY A C 1
ATOM 743 O O . GLY A 1 113 ? -11.909 -7.766 16.534 1.00 96.06 113 GLY A O 1
ATOM 744 N N . ASP A 1 114 ? -10.616 -9.522 16.019 1.00 97.44 114 ASP A N 1
ATOM 745 C CA . ASP A 1 114 ? -9.968 -9.580 17.340 1.00 97.44 114 ASP A CA 1
ATOM 746 C C . ASP A 1 114 ? -8.766 -8.607 17.375 1.00 97.44 114 ASP A C 1
ATOM 748 O O . ASP A 1 114 ? -7.857 -8.748 16.561 1.00 97.44 114 ASP A O 1
ATOM 752 N N . GLY A 1 115 ? -8.719 -7.679 18.341 1.00 96.50 115 GLY A N 1
ATOM 753 C CA . GLY A 1 115 ? -7.688 -6.630 18.394 1.00 96.50 115 GLY A CA 1
ATOM 754 C C . GLY A 1 115 ? -7.926 -5.540 19.443 1.00 96.50 115 GLY A C 1
ATOM 755 O O . GLY A 1 115 ? -8.987 -5.500 20.066 1.00 96.50 115 GLY A O 1
ATOM 756 N N . ASP A 1 116 ? -6.943 -4.677 19.679 1.00 97.25 116 ASP A N 1
ATOM 757 C CA . ASP A 1 116 ? -6.999 -3.558 20.628 1.00 97.25 116 ASP A CA 1
ATOM 758 C C . ASP A 1 116 ? -6.935 -2.188 19.903 1.00 97.25 116 ASP A C 1
ATOM 760 O O . ASP A 1 116 ? -6.339 -2.066 18.841 1.00 97.25 116 ASP A O 1
ATOM 764 N N . VAL A 1 117 ? -7.504 -1.132 20.505 1.00 97.38 117 VAL A N 1
ATOM 765 C CA . VAL A 1 117 ? -7.418 0.263 20.000 1.00 97.38 117 VAL A CA 1
ATOM 766 C C . VAL A 1 117 ? -6.867 1.205 21.091 1.00 97.38 117 VAL A C 1
ATOM 768 O O . VAL A 1 117 ? -7.500 1.357 22.145 1.00 97.38 117 VAL A O 1
ATOM 771 N N . ASP A 1 118 ? -5.726 1.881 20.869 1.00 97.31 118 ASP A N 1
ATOM 772 C CA . ASP A 1 118 ? -5.137 2.921 21.762 1.00 97.31 118 ASP A CA 1
ATOM 773 C C . ASP A 1 118 ? -5.520 4.363 21.345 1.00 97.31 118 ASP A C 1
ATOM 775 O O . ASP A 1 118 ? -4.735 5.314 21.430 1.00 97.31 118 ASP A O 1
ATOM 779 N N . GLY A 1 119 ? -6.781 4.551 20.953 1.00 94.25 119 GLY A N 1
ATOM 780 C CA . GLY A 1 119 ? -7.394 5.840 20.621 1.00 94.25 119 GLY A CA 1
ATOM 781 C C . GLY A 1 119 ? -8.920 5.813 20.720 1.00 94.25 119 GLY A C 1
ATOM 782 O O . GLY A 1 119 ? -9.494 4.985 21.437 1.00 94.25 119 GLY A O 1
ATOM 783 N N . ASP A 1 120 ? -9.590 6.782 20.092 1.00 96.56 120 ASP A N 1
ATOM 784 C CA . ASP A 1 120 ? -11.053 6.782 19.989 1.00 96.56 120 ASP A CA 1
ATOM 785 C C . ASP A 1 120 ? -11.486 5.832 18.849 1.00 96.56 120 ASP A C 1
ATOM 787 O O . ASP A 1 120 ? -11.076 6.035 17.711 1.00 96.56 120 ASP A O 1
ATOM 791 N N . GLY A 1 121 ? -12.347 4.847 19.137 1.00 95.44 121 GLY A N 1
ATOM 792 C CA . GLY A 1 121 ? -12.738 3.809 18.170 1.00 95.44 121 GLY A CA 1
ATOM 793 C C . GLY A 1 121 ? -13.508 2.638 18.786 1.00 95.44 121 GLY A C 1
ATOM 794 O O . GLY A 1 121 ? -13.606 2.545 20.009 1.00 95.44 121 GLY A O 1
ATOM 795 N N . ASP A 1 122 ? -14.089 1.765 17.971 1.00 96.44 122 ASP A N 1
ATOM 796 C CA . ASP A 1 122 ? -14.859 0.590 18.391 1.00 96.44 122 ASP A CA 1
ATOM 797 C C . ASP A 1 122 ? -14.134 -0.726 18.013 1.00 96.44 122 ASP A C 1
ATOM 799 O O . ASP A 1 122 ? -13.389 -0.784 17.043 1.00 96.44 122 ASP A O 1
ATOM 803 N N . VAL A 1 123 ? -14.366 -1.806 18.774 1.00 96.75 123 VAL A N 1
ATOM 804 C CA . VAL A 1 123 ? -13.856 -3.159 18.452 1.00 96.75 123 VAL A CA 1
ATOM 805 C C . VAL A 1 123 ? -15.014 -4.155 18.349 1.00 96.75 123 VAL A C 1
ATOM 807 O O . VAL A 1 123 ? -15.716 -4.412 19.337 1.00 96.75 123 VAL A O 1
ATOM 810 N N . ASP A 1 124 ? -15.184 -4.775 17.181 1.00 96.12 124 ASP A N 1
ATOM 811 C CA . ASP A 1 124 ? -16.242 -5.743 16.850 1.00 96.12 124 ASP A CA 1
ATOM 812 C C . ASP A 1 124 ? -15.806 -7.225 17.038 1.00 96.12 124 ASP A C 1
ATOM 814 O O . ASP A 1 124 ? -16.457 -8.160 16.553 1.00 96.12 124 ASP A O 1
ATOM 818 N N . GLY A 1 125 ? -14.771 -7.470 17.851 1.00 93.44 125 GLY A N 1
ATOM 819 C CA . GLY A 1 125 ? -14.300 -8.791 18.297 1.00 93.44 125 GLY A CA 1
ATOM 820 C C . GLY A 1 125 ? -13.749 -8.812 19.731 1.00 93.44 125 GLY A C 1
ATOM 821 O O . GLY A 1 125 ? -14.158 -8.021 20.591 1.00 93.44 125 GLY A O 1
ATOM 822 N N . ASP A 1 126 ? -12.905 -9.797 20.053 1.00 93.75 126 ASP A N 1
ATOM 823 C CA . ASP A 1 126 ? -12.268 -9.888 21.372 1.00 93.75 126 ASP A CA 1
ATOM 824 C C . ASP A 1 126 ? -11.126 -8.857 21.479 1.00 93.75 126 ASP A C 1
ATOM 826 O O . ASP A 1 126 ? -10.132 -8.972 20.774 1.00 93.75 126 ASP A O 1
ATOM 830 N N . GLY A 1 127 ? -11.243 -7.901 22.412 1.00 92.94 127 GLY A N 1
ATOM 831 C CA . GLY A 1 127 ? -10.305 -6.775 22.511 1.00 92.94 127 GLY A CA 1
ATOM 832 C C . GLY A 1 127 ? -10.518 -5.826 23.694 1.00 92.94 127 GLY A C 1
ATOM 833 O O . GLY A 1 127 ? -11.402 -6.044 24.540 1.00 92.94 127 GLY A O 1
ATOM 834 N N . ASP A 1 128 ? -9.714 -4.766 23.746 1.00 93.31 128 ASP A N 1
ATOM 835 C CA . ASP A 1 128 ? -9.802 -3.619 24.653 1.00 93.31 128 ASP A CA 1
ATOM 836 C C . ASP A 1 128 ? -9.720 -2.283 23.859 1.00 93.31 128 ASP A C 1
ATOM 838 O O . ASP A 1 128 ? -9.044 -2.183 22.845 1.00 93.31 128 ASP A O 1
ATOM 842 N N . VAL A 1 129 ? -10.376 -1.222 24.354 1.00 93.38 129 VAL A N 1
ATOM 843 C CA . VAL A 1 129 ? -10.260 0.156 23.822 1.00 93.38 129 VAL A CA 1
ATOM 844 C C . VAL A 1 129 ? -9.771 1.084 24.937 1.00 93.38 129 VAL A C 1
ATOM 846 O O . VAL A 1 129 ? -10.397 1.157 26.007 1.00 93.38 129 VAL A O 1
ATOM 849 N N . ASP A 1 130 ? -8.674 1.807 24.699 1.00 92.31 130 ASP A N 1
ATOM 850 C CA . ASP A 1 130 ? -8.041 2.741 25.642 1.00 92.31 130 ASP A CA 1
ATOM 851 C C . ASP A 1 130 ? -8.411 4.236 25.395 1.00 92.31 130 ASP A C 1
ATOM 853 O O . ASP A 1 130 ? -7.853 5.136 26.037 1.00 92.31 130 ASP A O 1
ATOM 857 N N . GLY A 1 131 ? -9.457 4.517 24.601 1.00 90.19 131 GLY A N 1
ATOM 858 C CA . GLY A 1 131 ? -10.087 5.841 24.416 1.00 90.19 131 GLY A CA 1
ATOM 859 C C . GLY A 1 131 ? -11.615 5.884 24.611 1.00 90.19 131 GLY A C 1
ATOM 860 O O . GLY A 1 131 ? -12.171 5.212 25.492 1.00 90.19 131 GLY A O 1
ATOM 861 N N . ASP A 1 132 ? -12.306 6.772 23.884 1.00 90.00 132 ASP A N 1
ATOM 862 C CA . ASP A 1 132 ? -13.773 6.776 23.815 1.00 90.00 132 ASP A CA 1
ATOM 863 C C . ASP A 1 132 ? -14.236 5.738 22.768 1.00 90.00 132 ASP A C 1
ATOM 865 O O . ASP A 1 132 ? -14.068 5.959 21.576 1.00 90.00 132 ASP A O 1
ATOM 869 N N . GLY A 1 133 ? -14.884 4.655 23.216 1.00 89.50 133 GLY A N 1
ATOM 870 C CA . GLY A 1 133 ? -15.292 3.548 22.343 1.00 89.50 133 GLY A CA 1
ATOM 871 C C . GLY A 1 133 ? -16.117 2.462 23.030 1.00 89.50 133 GLY A C 1
ATOM 872 O O . GLY A 1 133 ? -16.241 2.452 24.266 1.00 89.50 133 GLY A O 1
ATOM 873 N N . ASP A 1 134 ? -16.700 1.563 22.243 1.00 90.38 134 ASP A N 1
ATOM 874 C CA . ASP A 1 134 ? -17.398 0.352 22.671 1.00 90.38 134 ASP A CA 1
ATOM 875 C C . ASP A 1 134 ? -16.641 -0.914 22.187 1.00 90.38 134 ASP A C 1
ATOM 877 O O . ASP A 1 134 ? -15.911 -0.897 21.207 1.00 90.38 134 ASP A O 1
ATOM 881 N N . VAL A 1 135 ? -16.807 -2.037 22.900 1.00 90.38 135 VAL A N 1
ATOM 882 C CA . VAL A 1 135 ? -16.279 -3.353 22.485 1.00 90.38 135 VAL A CA 1
ATOM 883 C C . VAL A 1 135 ? -17.428 -4.356 22.468 1.00 90.38 135 VAL A C 1
ATOM 885 O O . VAL A 1 135 ? -18.085 -4.559 23.502 1.00 90.38 135 VAL A O 1
ATOM 888 N N . ASP A 1 136 ? -17.663 -4.988 21.319 1.00 87.50 136 ASP A N 1
ATOM 889 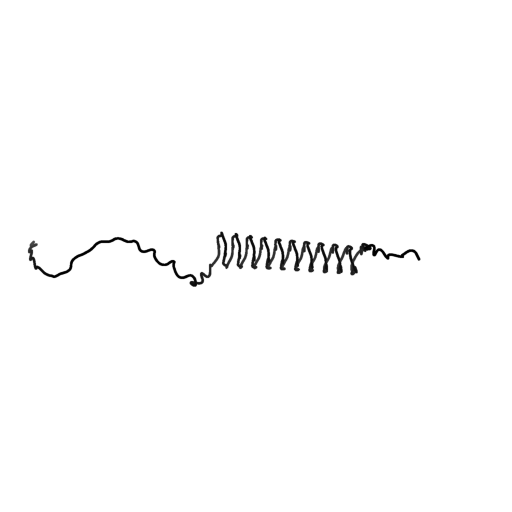C CA . ASP A 1 136 ? -18.780 -5.901 21.058 1.00 87.50 136 ASP A CA 1
ATOM 890 C C . ASP A 1 136 ? -18.389 -7.407 21.098 1.00 87.50 136 ASP A C 1
ATOM 892 O O . ASP A 1 136 ? -19.195 -8.273 20.731 1.00 87.50 136 ASP A O 1
ATOM 896 N N . GLY A 1 137 ? -17.230 -7.757 21.683 1.00 79.44 137 GLY A N 1
ATOM 897 C CA . GLY A 1 137 ? -16.790 -9.138 21.984 1.00 79.44 137 GLY A CA 1
ATOM 898 C C . GLY A 1 137 ? -16.600 -9.500 23.471 1.00 79.44 137 GLY A C 1
ATOM 899 O O . GLY A 1 137 ? -17.150 -8.869 24.387 1.00 79.44 137 GLY A O 1
ATOM 900 N N . ASP A 1 138 ? -15.881 -10.596 23.753 1.00 74.56 138 ASP A N 1
ATOM 901 C CA . ASP A 1 138 ? -15.600 -11.051 25.122 1.00 74.56 138 ASP A CA 1
ATOM 902 C C . ASP A 1 138 ? -14.478 -10.195 25.755 1.00 74.56 138 ASP A C 1
ATOM 904 O O . ASP A 1 138 ? -13.333 -10.615 25.871 1.00 74.56 138 ASP A O 1
ATOM 908 N N . VAL A 1 139 ? -14.830 -9.012 26.276 1.00 61.22 139 VAL A N 1
ATOM 909 C CA . VAL A 1 139 ? -13.872 -8.107 26.947 1.00 61.22 139 VAL A CA 1
ATOM 910 C C . VAL A 1 139 ? -13.201 -8.779 28.150 1.00 61.22 139 VAL A C 1
ATOM 912 O O . VAL A 1 139 ? -13.839 -9.080 29.178 1.00 61.22 139 VAL A O 1
ATOM 915 N N . ASP A 1 140 ? -11.884 -8.948 28.079 1.00 58.78 140 ASP A N 1
ATOM 916 C CA . ASP A 1 140 ? -11.083 -9.605 29.105 1.00 58.78 140 ASP A CA 1
ATOM 917 C C . ASP A 1 140 ? -10.686 -8.596 30.196 1.00 58.78 140 ASP A C 1
ATOM 919 O O . ASP A 1 140 ? -9.513 -8.362 30.473 1.00 58.78 140 ASP A O 1
ATOM 923 N N . VAL A 1 141 ? -11.689 -8.004 30.870 1.00 52.00 141 VAL A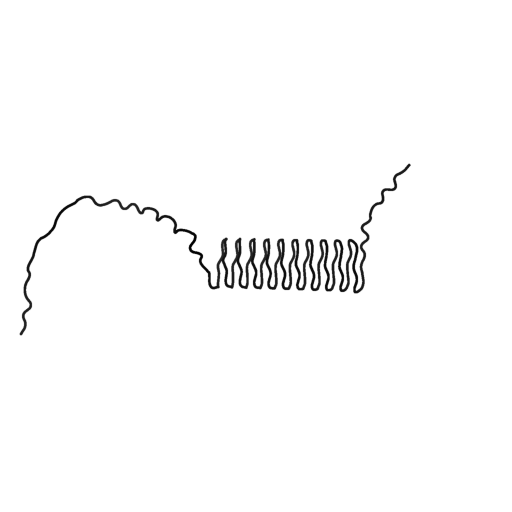 N 1
ATOM 924 C CA . VAL A 1 141 ? -11.523 -6.913 31.852 1.00 52.00 141 VAL A CA 1
ATOM 925 C C . VAL A 1 141 ? -10.436 -7.249 32.883 1.00 52.00 141 VAL A C 1
ATOM 927 O O . VAL A 1 141 ? -10.687 -7.856 33.941 1.00 52.00 141 VAL A O 1
ATOM 930 N N . ARG A 1 142 ? -9.201 -6.796 32.635 1.00 48.84 142 ARG A N 1
ATOM 931 C CA . ARG A 1 142 ? -8.104 -6.904 33.594 1.00 48.84 142 ARG A CA 1
ATOM 932 C C . ARG A 1 142 ? -8.443 -5.992 34.760 1.00 48.84 142 ARG A C 1
ATOM 934 O O . ARG A 1 142 ? -8.285 -4.777 34.720 1.00 48.84 142 ARG A O 1
ATOM 941 N N . ALA A 1 143 ? -8.890 -6.588 35.864 1.00 46.56 143 ALA A N 1
ATOM 942 C CA . ALA A 1 143 ? -9.102 -5.914 37.143 1.00 46.56 143 ALA A CA 1
ATOM 943 C C . ALA A 1 143 ? -7.772 -5.395 37.752 1.00 46.56 143 ALA A C 1
ATOM 945 O O . ALA A 1 143 ? -7.316 -5.882 38.789 1.00 46.56 143 ALA A O 1
ATOM 946 N N . GLY A 1 144 ? -7.133 -4.417 37.107 1.00 48.94 144 GLY A N 1
ATOM 947 C CA . GLY A 1 144 ? -5.931 -3.706 37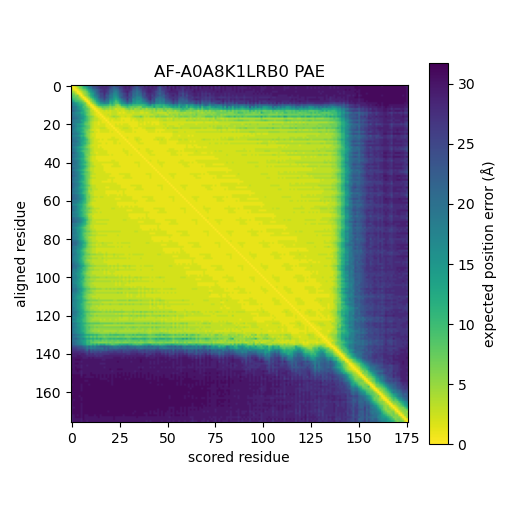.548 1.00 48.94 144 GLY A CA 1
ATOM 948 C C . GLY A 1 144 ? -6.222 -2.304 38.088 1.00 48.94 144 GLY A C 1
ATOM 949 O O . GLY A 1 144 ? -5.517 -1.824 38.981 1.00 48.94 144 GLY A O 1
ATOM 950 N N . SER A 1 145 ? -7.315 -1.677 37.655 1.00 50.44 145 SER A N 1
ATOM 951 C CA . SER A 1 145 ? -7.723 -0.360 38.142 1.00 50.44 145 SER A CA 1
ATOM 952 C C . SER A 1 145 ? -8.594 -0.502 39.386 1.00 50.44 145 SER A C 1
ATOM 954 O O . SER A 1 145 ? -9.778 -0.835 39.344 1.00 50.44 145 SER A O 1
ATOM 956 N N . ALA A 1 146 ? -7.968 -0.295 40.547 1.00 47.12 146 ALA A N 1
ATOM 957 C CA . ALA A 1 146 ? -8.650 -0.251 41.833 1.00 47.12 146 ALA A CA 1
ATOM 958 C C . ALA A 1 146 ? -9.898 0.653 41.752 1.00 47.12 146 ALA A C 1
ATOM 960 O O . ALA A 1 146 ? -9.796 1.768 41.233 1.00 47.12 146 ALA A O 1
ATOM 961 N N . PRO A 1 147 ? -11.057 0.236 42.304 1.00 53.31 147 PRO A N 1
ATOM 962 C CA . PRO A 1 147 ? -12.254 1.068 42.286 1.00 53.31 147 PRO A CA 1
ATOM 963 C C . PRO A 1 147 ? -11.925 2.437 42.898 1.00 53.31 147 PRO A C 1
ATOM 965 O O . PRO A 1 147 ? -11.235 2.477 43.931 1.00 53.31 147 PRO A O 1
ATOM 968 N N . PRO A 1 148 ? -12.396 3.556 42.308 1.00 54.00 148 PRO A N 1
ATOM 969 C CA . PRO A 1 148 ? -12.098 4.882 42.829 1.00 54.00 148 PRO A CA 1
ATOM 970 C C . PRO A 1 148 ? -12.469 4.917 44.316 1.00 54.00 148 PRO A C 1
ATOM 972 O O . PRO A 1 148 ? -13.523 4.389 44.696 1.00 54.00 148 PRO A O 1
ATOM 975 N N . PRO A 1 149 ? -11.617 5.480 45.198 1.00 45.91 149 PRO A N 1
ATOM 976 C CA . PRO A 1 149 ? -11.881 5.455 46.626 1.00 45.91 149 PRO A CA 1
ATOM 977 C C . PRO A 1 149 ? -13.245 6.086 46.870 1.00 45.91 149 PRO A C 1
ATOM 979 O O . PRO A 1 149 ? -13.467 7.246 46.519 1.00 45.91 149 PRO A O 1
ATOM 982 N N . ALA A 1 150 ? -14.154 5.297 47.452 1.00 50.84 150 ALA A N 1
ATOM 983 C CA . ALA A 1 150 ? -15.513 5.709 47.759 1.00 50.84 150 ALA A CA 1
ATOM 984 C C . ALA A 1 150 ? -15.476 7.084 48.432 1.00 50.84 150 ALA A C 1
ATOM 986 O O . ALA A 1 150 ? -15.018 7.221 49.572 1.00 50.84 150 ALA A O 1
ATOM 987 N N . GLN A 1 151 ? -15.913 8.115 47.706 1.00 47.06 151 GLN A N 1
ATOM 988 C CA . GLN A 1 151 ? -15.980 9.454 48.257 1.00 47.06 151 GLN A CA 1
ATOM 989 C C . GLN A 1 151 ? -16.937 9.407 49.444 1.00 47.06 151 GLN A C 1
ATOM 991 O O . GLN A 1 151 ? -18.115 9.073 49.328 1.00 47.06 151 GLN A O 1
ATOM 996 N N . GLU A 1 152 ? -16.361 9.681 50.608 1.00 41.56 152 GLU A N 1
ATOM 997 C CA . GLU A 1 152 ? -16.970 9.683 51.926 1.00 41.56 152 GLU A CA 1
ATOM 998 C C . GLU A 1 152 ? -18.292 10.479 51.894 1.00 41.56 152 GLU A C 1
ATOM 1000 O O . GLU A 1 152 ? -18.305 11.707 52.016 1.00 41.56 152 GLU A O 1
ATOM 1005 N N . LEU A 1 153 ? -19.428 9.791 51.739 1.00 42.94 153 LEU A N 1
ATOM 1006 C CA . LEU A 1 153 ? -20.756 10.365 51.949 1.00 42.94 153 LEU A CA 1
ATOM 1007 C C . LEU A 1 153 ? -20.878 10.681 53.441 1.00 42.94 153 LEU A C 1
ATOM 1009 O O . LEU A 1 153 ? -21.336 9.880 54.256 1.00 42.94 153 LEU A O 1
ATOM 1013 N N . ARG A 1 154 ? -20.407 11.874 53.814 1.00 48.66 154 ARG A N 1
ATOM 1014 C CA . ARG A 1 154 ? -20.495 12.429 55.162 1.00 48.66 154 ARG A CA 1
ATOM 1015 C C . ARG A 1 154 ? -21.966 12.567 55.555 1.00 48.66 154 ARG A C 1
ATOM 1017 O O . ARG A 1 154 ? -22.567 13.614 55.342 1.00 48.66 154 ARG A O 1
ATOM 1024 N N . HIS A 1 155 ? -22.539 11.545 56.180 1.00 45.94 155 HIS A N 1
ATOM 1025 C CA . HIS A 1 155 ? -23.759 11.681 56.972 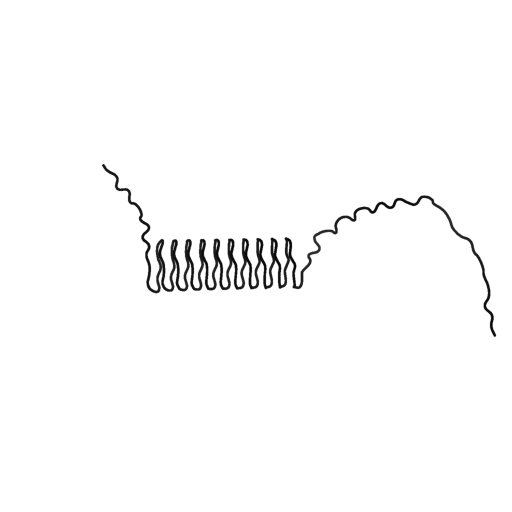1.00 45.94 155 HIS A CA 1
ATOM 1026 C C . HIS A 1 155 ? -23.420 11.524 58.451 1.00 45.94 155 HIS A C 1
ATOM 1028 O O . HIS A 1 155 ? -23.304 10.446 59.022 1.00 45.94 155 HIS A O 1
ATOM 1034 N N . ARG A 1 156 ? -23.194 12.693 59.047 1.00 47.81 156 ARG A N 1
ATOM 1035 C CA . ARG A 1 156 ? -22.883 12.932 60.449 1.00 47.81 156 ARG A CA 1
ATOM 1036 C C . ARG A 1 156 ? -24.157 12.836 61.296 1.00 47.81 156 ARG A C 1
ATOM 1038 O O . ARG A 1 156 ? -24.858 13.828 61.444 1.00 47.81 156 ARG A O 1
ATOM 1045 N N . ALA A 1 157 ? -24.399 11.679 61.892 1.00 46.03 157 ALA A N 1
ATOM 1046 C CA . ALA A 1 157 ? -25.145 11.479 63.140 1.00 46.03 157 ALA A CA 1
ATOM 1047 C C . ALA A 1 157 ? -24.805 10.043 63.570 1.00 46.03 157 ALA A C 1
ATOM 1049 O O . ALA A 1 157 ? -24.822 9.143 62.748 1.00 46.03 157 ALA A O 1
ATOM 1050 N N . GLU A 1 158 ? -24.284 9.774 64.756 1.00 39.38 158 GLU A N 1
ATOM 1051 C CA . GLU A 1 158 ? -25.084 9.640 65.967 1.00 39.38 158 GLU A CA 1
ATOM 1052 C C . GLU A 1 158 ? -24.134 9.698 67.174 1.00 39.38 158 GLU A C 1
ATOM 1054 O O . GLU A 1 158 ? -23.090 9.041 67.213 1.00 39.38 158 GLU A O 1
ATOM 1059 N N . GLY A 1 159 ? -24.510 10.481 68.180 1.00 43.50 159 GLY A N 1
ATOM 1060 C CA . GLY A 1 159 ? -23.990 10.308 69.525 1.00 43.50 159 GLY A CA 1
ATOM 1061 C C . GLY A 1 159 ? -24.796 9.255 70.287 1.00 43.50 159 GLY A C 1
ATOM 1062 O O . GLY A 1 159 ? -25.967 9.038 70.011 1.00 43.50 159 GLY A O 1
ATOM 1063 N N . PHE A 1 160 ? -24.175 8.744 71.353 1.00 39.97 160 PHE A N 1
ATOM 1064 C CA . PHE A 1 160 ? -24.834 8.253 72.573 1.00 39.97 160 PHE A CA 1
ATOM 1065 C C . PHE A 1 160 ? -25.197 6.752 72.687 1.00 39.97 160 PHE A C 1
ATOM 1067 O O . PHE A 1 160 ? -26.337 6.322 72.592 1.00 39.97 160 PHE A O 1
ATOM 1074 N N . LEU A 1 161 ? -24.167 5.962 73.001 1.00 40.41 161 LEU A N 1
ATOM 1075 C CA . LEU A 1 161 ? -24.061 5.027 74.136 1.00 40.41 161 LEU A CA 1
ATOM 1076 C C . LEU A 1 161 ? -25.326 4.625 74.961 1.00 40.41 161 LEU A C 1
ATOM 1078 O O . LEU A 1 161 ? -25.972 5.472 75.568 1.00 40.41 161 LEU A O 1
ATOM 1082 N N . LEU A 1 162 ? -25.430 3.295 75.188 1.00 36.16 162 LEU A N 1
ATOM 1083 C CA . LEU A 1 162 ? -25.760 2.559 76.443 1.00 36.16 162 LEU A CA 1
ATOM 1084 C C . LEU A 1 162 ? -27.168 1.919 76.678 1.00 36.16 162 LEU A C 1
ATOM 1086 O O . LEU A 1 162 ? -28.098 2.567 77.139 1.00 36.16 162 LEU A O 1
ATOM 1090 N N . GLN A 1 163 ? -27.158 0.568 76.615 1.00 34.59 163 GLN A N 1
ATOM 1091 C CA . GLN A 1 163 ? -27.740 -0.459 77.536 1.00 34.59 163 GLN A CA 1
ATOM 1092 C C . GLN A 1 163 ? -29.114 -1.144 77.219 1.00 34.59 163 GLN A C 1
ATOM 1094 O O . GLN A 1 163 ? -30.067 -0.469 76.845 1.00 34.59 163 GLN A O 1
ATOM 1099 N N . PRO A 1 164 ? -29.245 -2.487 77.432 1.00 43.41 164 PRO A N 1
ATOM 1100 C CA . PRO A 1 164 ? -30.491 -3.295 77.339 1.00 43.41 164 PRO A CA 1
ATOM 1101 C C . PRO A 1 164 ? -31.139 -3.531 78.739 1.00 43.41 164 PRO A C 1
ATOM 1103 O O . PRO A 1 164 ? -30.593 -3.025 79.719 1.00 43.41 164 PRO A O 1
ATOM 1106 N N . PRO A 1 165 ? -32.139 -4.430 78.957 1.00 54.12 165 PRO A N 1
ATOM 1107 C CA . PRO A 1 165 ? -33.343 -4.845 78.203 1.00 54.12 165 PRO A CA 1
ATOM 1108 C C . PRO A 1 165 ? -34.653 -4.631 79.025 1.00 54.12 165 PRO A C 1
ATOM 1110 O O . PRO A 1 165 ? -34.600 -4.523 80.248 1.00 54.12 165 PRO A O 1
ATOM 1113 N N . LEU A 1 166 ? -35.854 -4.698 78.422 1.00 41.66 166 LEU A N 1
ATOM 1114 C CA . LEU A 1 166 ? -37.093 -4.965 79.185 1.00 41.66 166 LEU A CA 1
ATOM 1115 C C . LEU A 1 166 ? -38.050 -5.936 78.477 1.00 41.66 166 LEU A C 1
ATOM 1117 O O . LEU A 1 166 ? -38.455 -5.757 77.334 1.00 41.66 166 LEU A O 1
ATOM 1121 N N . VAL A 1 167 ? -38.412 -6.965 79.240 1.00 49.12 167 VAL A N 1
ATOM 1122 C CA . VAL A 1 167 ? -39.421 -7.994 78.984 1.00 49.12 167 VAL A CA 1
ATOM 1123 C C . VAL A 1 167 ? -40.813 -7.363 78.926 1.00 49.12 167 VAL A C 1
ATOM 1125 O O . VAL A 1 167 ? -41.199 -6.686 79.876 1.00 49.12 167 VAL A O 1
ATOM 1128 N N . VAL A 1 168 ? -41.622 -7.683 77.909 1.00 45.31 168 VAL A N 1
ATOM 1129 C CA . VAL A 1 168 ? -43.087 -7.554 78.002 1.00 45.31 168 VAL A CA 1
ATOM 1130 C C . VAL A 1 168 ? -43.769 -8.800 77.437 1.00 45.31 168 VAL A C 1
ATOM 1132 O O . VAL A 1 168 ? -43.650 -9.141 76.265 1.00 45.31 168 VAL A O 1
ATOM 1135 N N . ARG A 1 169 ? -44.489 -9.485 78.329 1.00 44.91 169 ARG A N 1
ATOM 1136 C CA . ARG A 1 169 ? -45.466 -10.540 78.045 1.00 44.91 169 ARG A CA 1
ATOM 1137 C C . ARG A 1 169 ? -46.649 -9.971 77.254 1.00 44.91 169 ARG A C 1
ATOM 1139 O O . ARG A 1 169 ? -47.171 -8.934 77.646 1.00 44.91 169 ARG A O 1
ATOM 1146 N N . ALA A 1 170 ? -47.195 -10.728 76.306 1.00 41.41 170 ALA A N 1
ATOM 1147 C CA . ALA A 1 170 ? -48.618 -10.649 75.972 1.00 41.41 170 ALA A CA 1
ATOM 1148 C C . ALA A 1 170 ? -49.131 -12.016 75.506 1.00 41.41 170 ALA A C 1
ATOM 1150 O O . ALA A 1 170 ? -48.455 -12.746 74.788 1.00 41.41 170 ALA A O 1
ATOM 1151 N N . ALA A 1 171 ? -50.303 -12.373 76.017 1.00 40.09 171 ALA A N 1
ATOM 1152 C CA . ALA A 1 171 ? -50.944 -13.668 75.901 1.00 40.09 171 ALA A CA 1
ATOM 1153 C C . ALA A 1 171 ? -52.001 -13.699 74.785 1.00 40.09 171 ALA A C 1
ATOM 1155 O O . ALA A 1 171 ? -52.486 -12.660 74.353 1.00 40.09 171 ALA A O 1
ATOM 1156 N N . ALA A 1 172 ? -52.433 -14.934 74.509 1.00 43.38 172 ALA A N 1
ATOM 1157 C CA . ALA A 1 172 ? -53.730 -15.363 73.986 1.00 43.38 172 ALA A CA 1
ATOM 1158 C C . ALA A 1 172 ? -53.961 -15.328 72.466 1.00 43.38 172 ALA A C 1
ATOM 1160 O O . ALA A 1 172 ? -54.238 -14.290 71.879 1.00 43.38 172 ALA A O 1
ATOM 1161 N N . LEU A 1 173 ? -54.090 -16.531 71.897 1.00 42.41 173 LEU A N 1
ATOM 1162 C CA . LEU A 1 173 ? -55.308 -16.885 71.171 1.00 42.41 173 LEU A CA 1
ATOM 1163 C C . LEU A 1 173 ? -55.726 -18.327 71.498 1.00 42.41 173 LEU A C 1
ATOM 1165 O O . LEU A 1 173 ? -54.921 -19.253 71.501 1.00 42.41 173 LEU A O 1
ATOM 1169 N N . HIS A 1 174 ? -57.003 -18.450 71.846 1.00 48.81 174 HIS A N 1
ATOM 1170 C CA . HIS A 1 174 ? -57.769 -19.646 72.182 1.00 48.81 174 HIS A CA 1
ATOM 1171 C C . HIS A 1 174 ? -58.842 -19.787 71.090 1.00 48.81 174 HIS A C 1
ATOM 1173 O O . HIS A 1 174 ? -59.525 -18.796 70.837 1.00 48.81 174 HIS A O 1
ATOM 1179 N N . LEU A 1 175 ? -59.021 -20.972 70.499 1.00 43.28 175 LEU A N 1
ATOM 1180 C CA . LEU A 1 175 ? -60.290 -21.480 69.935 1.00 43.28 175 LEU A CA 1
ATOM 1181 C C . LEU A 1 175 ? -60.069 -22.973 69.612 1.00 43.28 175 LEU A C 1
ATOM 1183 O O . LEU A 1 175 ? -59.131 -23.289 68.886 1.00 43.28 175 LEU A O 1
ATOM 1187 N N . GLN A 1 176 ? -60.580 -23.876 70.456 1.00 55.56 176 GLN A N 1
ATOM 1188 C CA . GLN A 1 176 ? -61.812 -24.676 70.279 1.00 55.56 176 GLN A CA 1
ATOM 1189 C C . GLN A 1 176 ? -61.812 -25.554 69.030 1.00 55.56 176 GLN A C 1
ATOM 1191 O O . GLN A 1 176 ? -61.917 -24.998 67.919 1.00 55.56 176 GLN A O 1
#

pLDDT: mean 83.11, std 22.4, range [34.59, 98.81]

Radius of gyration: 33.07 Å; Cα contacts (8 Å, |Δi|>4): 552; chains: 1; bounding box: 99×52×99 Å

Foldseek 3Di:
DDDDDPPPPQDADEDEEDEEDDEHYEYCYHYEYCYDYEYCYDYEYCYHYEYCYHYEYCYDYEYCYDYEYCYDYEYVEHYEYVEHYEYVYAYEYVEAYEYVYHYEYVEHYEYVEAYEYAYHYEYAEEYYYNYNYYYNYDDPPDPPDDDDPPDPPDPDDDDDDDDDDDDDDDDDDDDD

Sequence (176 aa):
MEGGGWRGGDVDVDVDGDGDVDGDGDVDGDGDVDGDGDVDGDGDVDGDGDVDGDGDVDGDGDVDGDGDVDGDGDVDGDGDVDGDGDVDGDGDVDGDGDVDGDGDVDGDGDVDGDGDVDGDGDVDGDGDVDGDGDVDGDVDVRAGSAPPPAQELRHRAEGFLLQPPLVVRAAALHLQ